Protein AF-A0A848UHB5-F1 (afdb_monomer)

Sequence (126 aa):
MKQKVINATYRKDSNTFPDWLKYEFELLNEDGTTSKIPAYGKDLQDALSRVVHDKKVEKVEKTTKRIPDTVWIILWFGYILALADYSMSMWADNNIKSIVFLSGLTFITGLTLWAKTWFRLRNKDK

Solvent-accessible surface area (backbone atoms only — not comparable to full-atom values): 7092 Å² total; per-residue (Å²): 102,83,69,41,79,78,46,76,43,82,74,46,74,35,92,90,39,88,72,30,37,34,34,39,35,33,30,38,42,61,86,72,47,78,46,79,45,78,30,54,18,72,46,74,65,54,13,50,52,30,54,55,48,36,52,53,40,51,59,47,48,65,55,53,71,72,52,58,71,65,58,57,51,51,53,52,52,50,48,52,51,51,44,49,53,54,31,67,71,47,96,64,56,71,70,57,30,50,50,54,39,52,50,52,52,51,48,54,52,52,50,52,56,49,48,59,58,66,62,49,72,67,61,64,94,126

Radius of gyration: 21.81 Å; Cα contacts (8 Å, |Δi|>4): 128; chains: 1; bounding box: 52×32×54 Å

Mean predicted aligned error: 7.58 Å

pLDDT: mean 86.37, std 8.36, range [51.34, 95.69]

Foldseek 3Di:
DQKDFPDKAWDDADPVDNQKTKIWTWIQHPVRDTDIDIFIDSDPVRRVVLVVLLVVLVVVCVVVVVDDPVVVVCVVVVQLVVQLCVLVPDPDDPVSSVVSSVVSVVVVVVVVVVVVVSSDRPGDDD

Structure (mmCIF, N/CA/C/O backbone):
data_AF-A0A848UHB5-F1
#
_entry.id   AF-A0A848UHB5-F1
#
loop_
_atom_site.group_PDB
_atom_site.id
_atom_site.type_symbol
_atom_site.label_atom_id
_atom_site.label_alt_id
_atom_site.label_comp_id
_atom_site.label_asym_id
_atom_site.label_entity_id
_atom_site.label_seq_id
_atom_site.pdbx_PDB_ins_code
_atom_site.Cartn_x
_atom_site.Cartn_y
_atom_site.Cartn_z
_atom_site.occupancy
_atom_site.B_iso_or_equiv
_atom_site.auth_seq_id
_atom_site.auth_comp_id
_atom_site.auth_asym_id
_atom_site.auth_atom_id
_atom_site.pdbx_PDB_model_num
ATOM 1 N N . MET A 1 1 ? -18.326 18.663 6.007 1.00 59.16 1 MET A N 1
ATOM 2 C CA . MET A 1 1 ? -17.197 18.756 6.972 1.00 59.16 1 MET A CA 1
ATOM 3 C C . MET A 1 1 ? -16.392 17.475 6.866 1.00 59.16 1 MET A C 1
ATOM 5 O O . MET A 1 1 ? -17.029 16.447 6.740 1.00 59.16 1 MET A O 1
ATOM 9 N N . LYS A 1 2 ? -15.052 17.501 6.947 1.00 71.25 2 LYS A N 1
ATOM 10 C CA . LYS A 1 2 ? -14.269 16.249 6.986 1.00 71.25 2 LYS A CA 1
ATOM 11 C C . LYS A 1 2 ? -14.672 15.412 8.203 1.00 71.25 2 LYS A C 1
ATOM 13 O O . LYS A 1 2 ? -14.889 15.993 9.265 1.00 71.25 2 LYS A O 1
ATOM 18 N N . GLN A 1 3 ? -14.739 14.091 8.046 1.00 79.38 3 GLN A N 1
ATOM 19 C CA . GLN A 1 3 ? -15.042 13.154 9.131 1.00 79.38 3 GLN A CA 1
ATOM 20 C C . GLN A 1 3 ? -14.110 13.357 10.338 1.00 79.38 3 GLN A C 1
ATOM 22 O O . GLN A 1 3 ? -12.895 13.489 10.172 1.00 79.38 3 GLN A O 1
ATOM 27 N N . LYS A 1 4 ? -14.675 13.362 11.551 1.00 83.69 4 LYS A N 1
ATOM 28 C CA . LYS A 1 4 ? -13.928 13.559 12.806 1.00 83.69 4 LYS A CA 1
ATOM 29 C C . LYS A 1 4 ? -14.237 12.452 13.801 1.00 83.69 4 LYS A C 1
ATOM 31 O O . LYS A 1 4 ? -15.354 11.945 13.846 1.00 83.69 4 LYS A O 1
ATOM 36 N N . VAL A 1 5 ? -13.245 12.104 14.612 1.00 84.38 5 VAL A N 1
ATOM 37 C CA . VAL A 1 5 ? -13.461 11.292 15.812 1.00 84.38 5 VAL A CA 1
ATOM 38 C C . VAL A 1 5 ? -14.014 12.215 16.888 1.00 84.38 5 VAL A C 1
ATOM 40 O O . VAL A 1 5 ? -13.428 13.266 17.140 1.00 84.38 5 VAL A O 1
ATOM 43 N N . ILE A 1 6 ? -15.144 11.842 17.482 1.00 86.19 6 ILE A N 1
ATOM 44 C CA . ILE A 1 6 ? -15.783 12.611 18.559 1.00 86.19 6 ILE A CA 1
ATOM 45 C C . ILE A 1 6 ? -15.542 11.985 19.930 1.00 86.19 6 ILE A C 1
ATOM 47 O O . ILE A 1 6 ? -15.475 12.701 20.922 1.00 86.19 6 ILE A O 1
ATOM 51 N N . ASN A 1 7 ? -15.385 10.663 19.983 1.00 86.19 7 ASN A N 1
ATOM 52 C CA . ASN A 1 7 ? -15.146 9.937 21.217 1.00 86.19 7 ASN A CA 1
ATOM 53 C C . ASN A 1 7 ? -14.312 8.688 20.930 1.00 86.19 7 ASN A C 1
ATOM 55 O O . ASN A 1 7 ? -14.403 8.091 19.852 1.00 86.19 7 ASN A O 1
ATOM 59 N N . ALA A 1 8 ? -13.499 8.303 21.902 1.00 85.31 8 ALA A N 1
ATOM 60 C CA . ALA A 1 8 ? -12.732 7.077 21.880 1.00 85.31 8 ALA A CA 1
ATOM 61 C C . ALA A 1 8 ? -12.839 6.420 23.252 1.00 85.31 8 ALA A C 1
ATOM 63 O O . ALA A 1 8 ? -12.357 6.956 24.248 1.00 85.31 8 ALA A O 1
ATOM 64 N N . THR A 1 9 ? -13.476 5.257 23.307 1.00 86.12 9 THR A N 1
ATOM 65 C CA . THR A 1 9 ? -13.658 4.513 24.552 1.00 86.12 9 THR A CA 1
ATOM 66 C C . THR A 1 9 ? -12.778 3.275 24.529 1.00 86.12 9 THR A C 1
ATOM 68 O O . THR A 1 9 ? -12.825 2.477 23.593 1.00 86.12 9 THR A O 1
ATOM 71 N N . TYR A 1 10 ? -11.958 3.105 25.560 1.00 84.62 10 TYR A N 1
ATOM 72 C CA . TYR A 1 10 ? -11.245 1.854 25.779 1.00 84.62 10 TYR A CA 1
ATOM 73 C C . TYR A 1 10 ? -12.251 0.770 26.191 1.00 84.62 10 TYR A C 1
ATOM 75 O O . TYR A 1 10 ? -13.063 0.994 27.088 1.00 84.62 10 TYR A O 1
ATOM 83 N N . ARG A 1 11 ? -12.234 -0.386 25.515 1.00 80.69 11 ARG A N 1
ATOM 84 C CA . ARG A 1 11 ? -13.155 -1.494 25.812 1.00 80.69 11 ARG A CA 1
ATOM 85 C C . ARG A 1 11 ? -12.519 -2.585 26.655 1.00 80.69 11 ARG A C 1
ATOM 87 O O . ARG A 1 11 ? -13.103 -2.976 27.658 1.00 80.69 11 ARG A O 1
ATOM 94 N N . LYS A 1 12 ? -11.419 -3.162 26.174 1.00 77.12 12 LYS A N 1
ATOM 95 C CA . LYS A 1 12 ? -10.769 -4.317 26.801 1.00 77.12 12 LYS A CA 1
ATOM 96 C C . LYS A 1 12 ? -9.380 -4.554 26.234 1.00 77.12 12 LYS A C 1
ATOM 98 O O . LYS A 1 12 ? -9.114 -4.200 25.081 1.00 77.12 12 LYS A O 1
ATOM 103 N N . ASP A 1 13 ? -8.566 -5.256 27.005 1.00 74.62 13 ASP A N 1
ATOM 104 C CA . ASP A 1 13 ? -7.335 -5.862 26.518 1.00 74.62 13 ASP A CA 1
ATOM 105 C C . ASP A 1 13 ? -7.653 -7.041 25.592 1.00 74.62 13 ASP A C 1
ATOM 107 O O . ASP A 1 13 ? -8.710 -7.684 25.667 1.00 74.62 13 ASP A O 1
ATOM 111 N N . SER A 1 14 ? -6.751 -7.299 24.654 1.00 63.97 14 SER A N 1
ATOM 112 C CA . SER A 1 14 ? -6.846 -8.454 23.776 1.00 63.97 14 SER A CA 1
ATOM 113 C C . SER A 1 14 ? -6.368 -9.703 24.513 1.00 63.97 14 SER A C 1
ATOM 115 O O . SER A 1 14 ? -5.192 -9.840 24.830 1.00 63.97 14 SER A O 1
ATOM 117 N N . ASN A 1 15 ? -7.274 -10.662 24.721 1.00 64.12 15 ASN A N 1
ATOM 118 C CA . ASN A 1 15 ? -6.940 -11.955 25.332 1.00 64.12 15 ASN A CA 1
ATOM 119 C C . ASN A 1 15 ? -5.922 -12.760 24.502 1.00 64.12 15 ASN A C 1
ATOM 121 O O . ASN A 1 15 ? -5.189 -13.576 25.049 1.00 64.12 15 ASN A O 1
ATOM 125 N N . THR A 1 16 ? -5.893 -12.548 23.182 1.00 62.50 16 THR A N 1
ATOM 126 C CA . THR A 1 16 ? -5.030 -13.287 22.246 1.00 62.50 16 THR A CA 1
ATOM 127 C C . THR A 1 16 ? -3.660 -12.623 22.078 1.00 62.50 16 THR A C 1
ATOM 129 O O . THR A 1 16 ? -2.685 -13.286 21.734 1.00 62.50 16 THR A O 1
ATOM 132 N N . PHE A 1 17 ? -3.566 -11.310 22.311 1.00 67.50 17 PHE A N 1
ATOM 133 C CA . PHE A 1 17 ? -2.346 -10.528 22.110 1.00 67.50 17 PHE A CA 1
ATOM 134 C C . PHE A 1 17 ? -2.148 -9.576 23.297 1.00 67.50 17 PHE A C 1
ATOM 136 O O . PHE A 1 17 ? -2.767 -8.515 23.302 1.00 67.50 17 PHE A O 1
ATOM 143 N N . PRO A 1 18 ? -1.274 -9.913 24.263 1.00 67.19 18 PRO A N 1
ATOM 144 C CA . PRO A 1 18 ? -1.123 -9.164 25.516 1.00 67.19 18 PRO A CA 1
ATOM 145 C C . PRO A 1 18 ? -0.833 -7.668 25.324 1.00 67.19 18 PRO A C 1
ATOM 147 O O . PRO A 1 18 ? -1.295 -6.846 26.103 1.00 67.19 18 PRO A O 1
ATOM 150 N N . ASP A 1 19 ? -0.128 -7.309 24.246 1.00 79.00 19 ASP A N 1
ATOM 151 C CA . ASP A 1 19 ? 0.258 -5.922 23.949 1.00 79.00 19 ASP A CA 1
ATOM 152 C C . ASP A 1 19 ? -0.779 -5.152 23.111 1.00 79.00 19 ASP A C 1
ATOM 154 O O . ASP A 1 19 ? -0.462 -4.107 22.540 1.00 79.00 19 ASP A O 1
ATOM 158 N N . TRP A 1 20 ? -1.977 -5.705 22.897 1.00 79.75 20 TRP A N 1
ATOM 159 C CA . TRP A 1 20 ? -2.984 -5.111 22.017 1.00 79.75 20 TRP A CA 1
ATOM 160 C C . TRP A 1 20 ? -4.238 -4.736 22.792 1.00 79.75 20 TRP A C 1
ATOM 162 O O . TRP A 1 20 ? -4.834 -5.545 23.497 1.00 79.75 20 TRP A O 1
ATOM 172 N N . LEU A 1 21 ? -4.684 -3.508 22.572 1.00 82.56 21 LEU A N 1
ATOM 173 C CA . LEU A 1 21 ? -5.833 -2.900 23.219 1.00 82.56 21 LEU A CA 1
ATOM 174 C C . LEU A 1 21 ? -6.960 -2.754 22.194 1.00 82.56 21 LEU A C 1
ATOM 176 O O . LEU A 1 21 ? -6.726 -2.437 21.019 1.00 82.56 21 LEU A O 1
ATOM 180 N N . LYS A 1 22 ? -8.199 -2.982 22.636 1.00 84.81 22 LYS A N 1
ATOM 181 C CA . LYS A 1 22 ? -9.399 -2.731 21.836 1.00 84.81 22 LYS A CA 1
ATOM 182 C C . LYS A 1 22 ? -10.017 -1.397 22.236 1.00 84.81 22 LYS A C 1
ATOM 184 O O . LYS A 1 22 ? -10.479 -1.228 23.366 1.00 84.81 22 LYS A O 1
ATOM 189 N N . TYR A 1 23 ? -10.105 -0.495 21.271 1.00 85.38 23 TYR A N 1
ATOM 190 C CA . TYR A 1 23 ? -10.804 0.781 21.376 1.00 85.38 23 TYR A CA 1
ATOM 191 C C . TYR A 1 23 ? -12.099 0.751 20.564 1.00 85.38 23 TYR A C 1
ATOM 193 O O . TYR A 1 23 ? -12.228 0.016 19.587 1.00 85.38 23 TYR A O 1
ATOM 201 N N . GLU A 1 2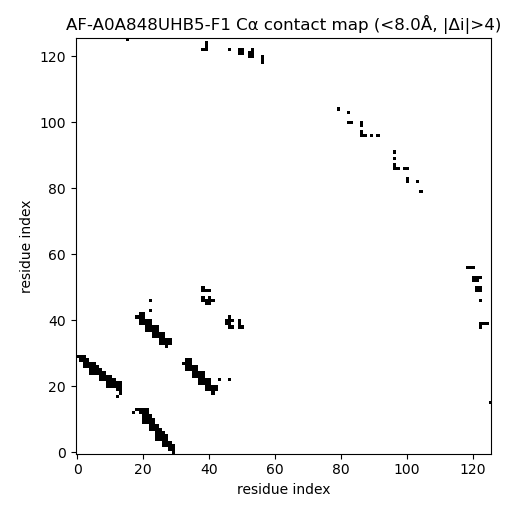4 ? -13.070 1.558 20.962 1.00 86.62 24 GLU A N 1
ATOM 202 C CA . GLU A 1 24 ? -14.275 1.852 20.197 1.00 86.62 24 GLU A CA 1
ATOM 203 C C . GLU A 1 24 ? -14.270 3.342 19.867 1.00 86.62 24 GLU A C 1
ATOM 205 O O . GLU A 1 24 ? -14.303 4.186 20.762 1.00 86.62 24 GLU A O 1
ATOM 210 N N . PHE A 1 25 ? -14.180 3.661 18.578 1.00 87.12 25 PHE A N 1
ATOM 211 C CA . PHE A 1 25 ? -14.197 5.036 18.100 1.00 87.12 25 PHE A CA 1
ATOM 212 C C . PHE A 1 25 ? -15.596 5.412 17.640 1.00 87.12 25 PHE A C 1
ATOM 214 O O . PHE A 1 25 ? -16.177 4.740 16.787 1.00 87.12 25 PHE A O 1
ATOM 221 N N . GLU A 1 26 ? -16.105 6.526 18.152 1.00 88.50 26 GLU A N 1
ATOM 222 C CA . GLU A 1 26 ? -17.296 7.178 17.626 1.00 88.50 26 GLU A CA 1
ATOM 223 C C . GLU A 1 26 ? -16.865 8.249 16.628 1.00 88.50 26 GLU A C 1
ATOM 225 O O . GLU A 1 26 ? -16.068 9.145 16.925 1.00 88.50 26 GLU A O 1
ATOM 230 N N . LEU A 1 27 ? -17.377 8.136 15.411 1.00 86.25 27 LEU A N 1
ATOM 231 C CA . LEU A 1 27 ? -17.036 8.999 14.293 1.00 86.25 27 LEU A CA 1
ATOM 232 C C . LEU A 1 27 ? -18.257 9.807 13.886 1.00 86.25 27 LEU A C 1
ATOM 234 O O . LEU A 1 27 ? -19.318 9.230 13.657 1.00 86.25 27 LEU A O 1
ATOM 238 N N . LEU A 1 28 ? -18.075 11.113 13.719 1.00 86.00 28 LEU A N 1
ATOM 239 C CA . LEU A 1 28 ? -19.049 11.996 13.093 1.00 86.00 28 LEU A CA 1
ATOM 240 C C . LEU A 1 28 ? -18.766 12.053 11.591 1.00 86.00 28 LEU A C 1
ATOM 242 O O . LEU A 1 28 ? -17.723 12.564 11.165 1.00 86.00 28 LEU A O 1
ATOM 246 N N . ASN A 1 29 ? -19.671 11.480 10.805 1.00 82.56 29 ASN A N 1
ATOM 247 C CA . ASN A 1 29 ? -19.612 11.481 9.348 1.00 82.56 29 ASN A CA 1
ATOM 248 C C . ASN A 1 29 ? -19.943 12.866 8.784 1.00 82.56 29 ASN A C 1
ATOM 250 O O . ASN A 1 29 ? -20.486 13.730 9.471 1.00 82.56 29 ASN A O 1
ATOM 254 N N . GLU A 1 30 ? -19.623 13.075 7.507 1.00 82.94 30 GLU A N 1
ATOM 255 C CA . GLU A 1 30 ? -19.874 14.358 6.838 1.00 82.94 30 GLU A CA 1
ATOM 256 C C . GLU A 1 30 ? -21.374 14.686 6.760 1.00 82.94 30 GLU A C 1
ATOM 258 O O . GLU A 1 30 ? -21.738 15.860 6.798 1.00 82.94 30 GLU A O 1
ATOM 263 N N . ASP A 1 31 ? -22.211 13.644 6.761 1.00 78.38 31 ASP A N 1
ATOM 264 C CA . ASP A 1 31 ? -23.677 13.697 6.721 1.00 78.38 31 ASP A CA 1
ATOM 265 C C . ASP A 1 31 ? -24.317 13.937 8.105 1.00 78.38 31 ASP A C 1
ATOM 267 O O . ASP A 1 31 ? -25.530 13.835 8.261 1.00 78.38 31 ASP A O 1
ATOM 271 N N . GLY A 1 32 ? -23.514 14.192 9.145 1.00 78.31 32 GLY A N 1
ATOM 272 C CA . GLY A 1 32 ? -23.990 14.419 10.516 1.00 78.31 32 GLY A CA 1
ATOM 273 C C . GLY A 1 32 ? -24.343 13.146 11.298 1.00 78.31 32 GLY A C 1
ATOM 274 O O . GLY A 1 32 ? -24.638 13.225 12.487 1.00 78.31 32 GLY A O 1
ATOM 275 N N . THR A 1 33 ? -24.276 11.969 10.669 1.00 85.25 33 THR A N 1
ATOM 276 C CA . THR A 1 33 ? -24.498 10.676 11.334 1.00 85.25 33 THR A CA 1
ATOM 277 C C . THR A 1 33 ? -23.307 10.254 12.196 1.00 85.25 33 THR A C 1
ATOM 279 O O . THR A 1 33 ? -22.147 10.501 11.853 1.00 85.25 33 THR A O 1
ATOM 282 N N . THR A 1 34 ? -23.588 9.564 13.301 1.00 86.50 34 THR A N 1
ATOM 283 C CA . THR A 1 34 ? -22.579 8.985 14.196 1.00 86.50 34 THR A CA 1
ATOM 284 C C . THR A 1 34 ? -22.433 7.486 13.959 1.00 86.50 34 THR A C 1
ATOM 286 O O . THR A 1 34 ? -23.408 6.742 14.015 1.00 86.50 34 THR A O 1
ATOM 289 N N . SER A 1 35 ? -21.207 7.017 13.722 1.00 85.12 35 SER A N 1
ATOM 290 C CA . SER A 1 35 ? -20.899 5.590 13.540 1.00 85.12 35 SER A CA 1
ATOM 291 C C . SER A 1 35 ? -19.852 5.120 14.543 1.00 85.12 35 SER A C 1
ATOM 293 O O . SER A 1 35 ? -18.841 5.801 14.719 1.00 85.12 35 SER A O 1
ATOM 295 N N . LYS A 1 36 ? -20.060 3.947 15.151 1.00 87.19 36 LYS A N 1
ATOM 296 C CA . LYS A 1 36 ? -19.094 3.322 16.065 1.00 87.19 36 LYS A CA 1
ATOM 297 C C . LYS A 1 36 ? -18.264 2.276 15.328 1.00 87.19 36 LYS A C 1
ATOM 299 O O . LYS A 1 36 ? -18.830 1.433 14.636 1.00 87.19 36 LYS A O 1
ATOM 304 N N . ILE A 1 37 ? -16.940 2.323 15.466 1.00 84.75 37 ILE A N 1
ATOM 305 C CA . ILE A 1 37 ? -16.019 1.372 14.832 1.00 84.75 37 ILE A CA 1
ATOM 306 C C . ILE A 1 37 ? -15.056 0.813 15.887 1.00 84.75 37 ILE A C 1
ATOM 308 O O . ILE A 1 37 ? -14.347 1.596 16.528 1.00 84.75 37 ILE A O 1
ATOM 312 N N . PRO A 1 38 ? -14.990 -0.520 16.071 1.00 86.31 38 PRO A N 1
ATOM 313 C CA . PRO A 1 38 ? -13.970 -1.129 16.908 1.00 86.31 38 PRO A CA 1
ATOM 314 C C . PRO A 1 38 ? -12.605 -1.053 16.219 1.00 86.31 38 PRO A C 1
ATOM 316 O O . PRO A 1 38 ? -12.484 -1.282 15.013 1.00 86.31 38 PRO A O 1
ATOM 319 N N . ALA A 1 39 ? -11.568 -0.758 16.989 1.00 85.75 39 ALA A N 1
ATOM 320 C CA . ALA A 1 39 ? -10.212 -0.618 16.496 1.00 85.75 39 ALA A CA 1
ATOM 321 C C . ALA A 1 39 ? -9.197 -1.280 17.417 1.00 85.75 39 ALA A C 1
ATOM 323 O O . ALA A 1 39 ? -9.282 -1.172 18.640 1.00 85.75 39 ALA A O 1
ATOM 324 N N . TYR A 1 40 ? -8.214 -1.929 16.806 1.00 84.81 40 TYR A N 1
ATOM 325 C CA . TYR A 1 40 ? -7.151 -2.641 17.500 1.00 84.81 40 TYR A CA 1
ATOM 326 C C . TYR A 1 40 ? -5.815 -1.941 17.303 1.00 84.81 40 TYR A C 1
ATOM 328 O O . TYR A 1 40 ? -5.402 -1.692 16.166 1.00 84.81 40 TYR A O 1
ATOM 336 N N . GLY A 1 41 ? -5.099 -1.688 18.391 1.00 84.69 41 GLY A N 1
ATOM 337 C CA . GLY A 1 41 ? -3.775 -1.071 18.357 1.00 84.69 41 GLY A CA 1
ATOM 338 C C . GLY A 1 41 ? -2.995 -1.348 19.630 1.00 84.69 41 GLY A C 1
ATOM 339 O O . GLY A 1 41 ? -3.564 -1.792 20.622 1.00 84.69 41 GLY A O 1
ATOM 340 N N . LYS A 1 42 ? -1.686 -1.102 19.592 1.00 86.06 42 LYS A N 1
ATOM 341 C CA . LYS A 1 42 ? -0.855 -1.135 20.807 1.00 86.06 42 LYS A CA 1
ATOM 342 C C . LYS A 1 42 ? -1.155 0.041 21.736 1.00 86.06 42 LYS A C 1
ATOM 344 O O . LYS A 1 42 ? -1.055 -0.073 22.948 1.00 86.06 42 LYS A O 1
ATOM 349 N N . ASP A 1 43 ? -1.548 1.160 21.142 1.00 86.81 43 ASP A N 1
ATOM 350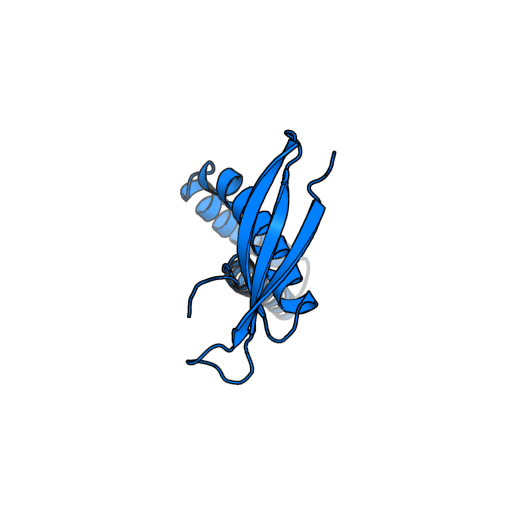 C CA . ASP A 1 43 ? -1.993 2.366 21.818 1.00 86.81 43 ASP A CA 1
ATOM 351 C C . ASP A 1 43 ? -3.164 3.001 21.039 1.00 86.81 43 ASP A C 1
ATOM 353 O O . ASP A 1 43 ? -3.558 2.534 19.959 1.00 86.81 43 ASP A O 1
ATOM 357 N N . LEU A 1 44 ? -3.735 4.072 21.594 1.00 85.81 44 LEU A N 1
ATOM 358 C CA . LEU A 1 44 ? -4.849 4.805 20.989 1.00 85.81 44 LEU A CA 1
ATOM 359 C C . LEU A 1 44 ? -4.492 5.387 19.607 1.00 85.81 44 LEU A C 1
ATOM 361 O O . LEU A 1 44 ? -5.338 5.416 18.712 1.00 85.81 44 LEU A O 1
ATOM 365 N N . GLN A 1 45 ? -3.254 5.855 19.425 1.00 87.38 45 GLN A N 1
ATOM 366 C CA . GLN A 1 45 ? -2.809 6.509 18.192 1.00 87.38 45 GLN A CA 1
ATOM 367 C C . GLN A 1 45 ? -2.595 5.491 17.068 1.00 87.38 45 GLN A C 1
ATOM 369 O O . GLN A 1 45 ? -3.030 5.719 15.941 1.00 87.38 45 GLN A O 1
ATOM 374 N N . ASP A 1 46 ? -1.996 4.341 17.370 1.00 86.69 46 ASP A N 1
ATOM 375 C CA . ASP A 1 46 ? -1.823 3.194 16.486 1.00 86.69 46 ASP A CA 1
ATOM 376 C C . ASP A 1 46 ? -3.191 2.655 16.064 1.00 86.69 46 ASP A C 1
ATOM 378 O O . ASP A 1 46 ? -3.444 2.509 14.866 1.00 86.69 46 ASP A O 1
ATOM 382 N N . ALA A 1 47 ? -4.118 2.467 17.012 1.00 86.81 47 ALA A N 1
ATOM 383 C CA . ALA A 1 47 ? -5.489 2.051 16.711 1.00 86.81 47 ALA A CA 1
ATOM 384 C C . ALA A 1 47 ? -6.185 3.039 15.760 1.00 86.81 47 ALA A C 1
ATOM 386 O O . ALA A 1 47 ? -6.756 2.632 14.745 1.00 86.81 47 ALA A O 1
ATOM 387 N N . LEU A 1 48 ? -6.084 4.343 16.035 1.00 87.56 48 LEU A N 1
ATOM 388 C CA . LEU A 1 48 ? -6.659 5.377 15.177 1.00 87.56 48 LEU A CA 1
ATOM 389 C C . LEU A 1 48 ? -6.006 5.401 13.787 1.00 87.56 48 LEU A C 1
ATOM 391 O O . LEU A 1 48 ? -6.704 5.463 12.773 1.00 87.56 48 LEU A O 1
ATOM 395 N N . SER A 1 49 ? -4.677 5.310 13.719 1.00 88.50 49 SER A N 1
ATOM 396 C CA . SER A 1 49 ? -3.928 5.322 12.459 1.00 88.50 49 SER A CA 1
ATOM 397 C C . SER A 1 49 ? -4.344 4.173 11.537 1.00 88.50 49 SER A C 1
ATOM 399 O O . SER A 1 49 ? -4.454 4.356 10.324 1.00 88.50 49 SER A O 1
ATOM 401 N N . ARG A 1 50 ? -4.659 3.004 12.108 1.00 87.94 50 ARG A N 1
ATOM 402 C CA . ARG A 1 50 ? -5.141 1.832 11.369 1.00 87.94 50 ARG A CA 1
ATOM 403 C C . ARG A 1 50 ? -6.553 2.023 10.844 1.00 87.94 50 ARG A C 1
ATOM 405 O O . ARG A 1 50 ? -6.801 1.672 9.699 1.00 87.94 50 ARG A O 1
ATOM 412 N N . VAL A 1 51 ? -7.452 2.629 11.622 1.00 88.50 51 VAL A N 1
ATOM 413 C CA . VAL A 1 51 ? -8.805 2.972 11.142 1.00 88.50 51 VAL A CA 1
ATOM 414 C C . VAL A 1 51 ? -8.734 3.948 9.968 1.00 88.50 51 VAL A C 1
ATOM 416 O O . VAL A 1 51 ? -9.427 3.770 8.966 1.00 88.50 51 VAL A O 1
ATOM 419 N N . VAL A 1 52 ? -7.879 4.971 10.063 1.00 88.94 52 VAL A N 1
ATOM 420 C CA . VAL A 1 52 ? -7.673 5.942 8.976 1.00 88.94 52 VAL A CA 1
ATOM 421 C C . VAL A 1 52 ? -7.084 5.262 7.738 1.00 88.94 52 VAL A C 1
ATOM 423 O O . VAL A 1 52 ? -7.546 5.510 6.621 1.00 88.94 52 VAL A O 1
ATOM 426 N N . HIS A 1 53 ? -6.089 4.392 7.928 1.00 90.25 53 HIS A N 1
ATOM 427 C CA . HIS A 1 53 ? -5.474 3.611 6.854 1.00 90.25 53 HIS A CA 1
ATOM 428 C C . HIS A 1 53 ? -6.494 2.722 6.142 1.00 90.25 53 HIS A C 1
ATOM 430 O O . HIS 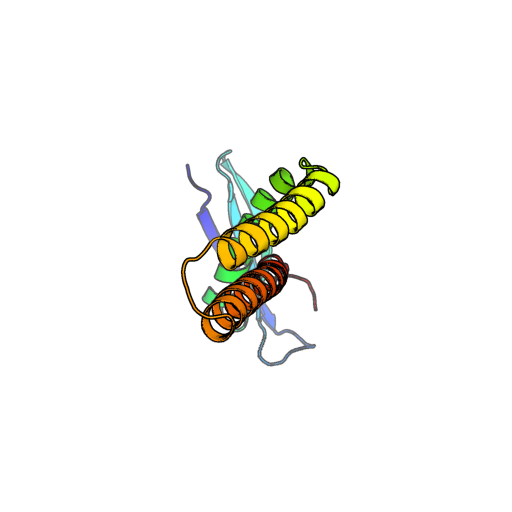A 1 53 ? -6.629 2.811 4.924 1.00 90.25 53 HIS A O 1
ATOM 436 N N . ASP A 1 54 ? -7.262 1.932 6.888 1.00 89.81 54 ASP A N 1
ATOM 437 C CA . ASP A 1 54 ? -8.239 0.996 6.330 1.00 89.81 54 ASP A CA 1
ATOM 438 C C . ASP A 1 54 ? -9.340 1.719 5.547 1.00 89.81 54 ASP A C 1
ATOM 440 O O . ASP A 1 54 ? -9.700 1.288 4.455 1.00 89.81 54 ASP A O 1
ATOM 444 N N . LYS A 1 55 ? -9.795 2.887 6.016 1.00 86.69 55 LYS A N 1
ATOM 445 C CA . LYS A 1 55 ? -10.721 3.734 5.246 1.00 86.69 55 LYS A CA 1
ATOM 446 C C . LYS A 1 55 ? -10.120 4.250 3.944 1.00 86.69 55 LYS A C 1
ATOM 448 O O . LYS A 1 55 ? -10.810 4.329 2.926 1.00 86.69 55 LYS A O 1
ATOM 453 N N . LYS A 1 56 ? -8.838 4.628 3.959 1.00 89.06 56 LYS A N 1
ATOM 454 C CA . LYS A 1 56 ? -8.133 5.057 2.745 1.00 89.06 56 LYS A CA 1
ATOM 455 C C . LYS A 1 56 ? -8.023 3.898 1.757 1.00 89.06 56 LYS A C 1
ATOM 457 O O . LYS A 1 56 ? -8.297 4.096 0.575 1.00 89.06 56 LYS A O 1
ATOM 462 N N . VAL A 1 57 ? -7.677 2.708 2.245 1.00 90.62 57 VAL A N 1
ATOM 463 C CA . VAL A 1 57 ? -7.636 1.472 1.456 1.00 90.62 57 VAL A CA 1
ATOM 464 C C . VAL A 1 57 ? -9.007 1.174 0.855 1.00 90.62 57 VAL A C 1
ATOM 466 O O . VAL A 1 57 ? -9.090 1.021 -0.357 1.00 90.62 57 VAL A O 1
ATOM 469 N N . GLU A 1 58 ? -10.086 1.197 1.640 1.00 89.50 58 GLU A N 1
ATOM 470 C CA . GLU A 1 58 ? -11.447 0.906 1.165 1.00 89.50 58 GLU A CA 1
ATOM 471 C C . GLU A 1 58 ? -11.901 1.886 0.069 1.00 89.50 58 GLU A C 1
ATOM 473 O O . GLU A 1 58 ? -12.499 1.491 -0.935 1.00 89.50 58 GLU A O 1
ATOM 478 N N . LYS A 1 59 ? -11.585 3.179 0.220 1.00 88.81 59 LYS A N 1
ATOM 479 C CA . LYS A 1 59 ? -11.899 4.198 -0.793 1.00 88.81 59 LYS A CA 1
ATOM 480 C C . LYS A 1 59 ? -11.179 3.927 -2.116 1.00 88.81 59 LYS A C 1
ATOM 482 O O . LYS A 1 59 ? -11.782 4.066 -3.184 1.00 88.81 59 LYS A O 1
ATOM 487 N N . VAL A 1 60 ? -9.902 3.549 -2.052 1.00 88.69 60 VAL A N 1
ATOM 488 C CA . VAL A 1 60 ? -9.128 3.198 -3.248 1.00 88.69 60 VAL A CA 1
ATOM 489 C C . VAL A 1 60 ? -9.643 1.889 -3.840 1.00 88.69 60 VAL A C 1
ATOM 491 O O . VAL A 1 60 ? -9.917 1.846 -5.032 1.00 88.69 60 VAL A O 1
ATOM 494 N N . GLU A 1 61 ? -9.890 0.867 -3.022 1.00 87.69 61 GLU A N 1
ATOM 495 C CA . GLU A 1 61 ? -10.391 -0.441 -3.452 1.00 87.69 61 GLU A CA 1
ATOM 496 C C . GLU A 1 61 ? -11.732 -0.334 -4.191 1.00 87.69 61 GLU A C 1
ATOM 498 O O . GLU A 1 61 ? -11.905 -0.962 -5.232 1.00 87.69 61 GLU A O 1
ATOM 503 N N . LYS A 1 62 ? -12.657 0.523 -3.732 1.00 87.75 62 LYS A N 1
ATOM 504 C CA . LYS A 1 62 ? -13.927 0.799 -4.435 1.00 87.75 62 LYS A CA 1
ATOM 505 C C . LYS A 1 62 ? -13.731 1.368 -5.839 1.00 87.75 62 LYS A C 1
ATOM 507 O O . LYS A 1 62 ? -14.558 1.123 -6.714 1.00 87.75 62 LYS A O 1
ATOM 512 N N . THR A 1 63 ? -12.666 2.137 -6.049 1.00 85.81 63 THR A N 1
ATOM 513 C CA . THR A 1 63 ? -12.336 2.711 -7.360 1.00 85.81 63 THR A CA 1
ATOM 514 C C . THR A 1 63 ? -11.594 1.685 -8.212 1.00 85.81 63 THR A C 1
ATOM 516 O O . THR A 1 63 ? -11.963 1.454 -9.359 1.00 85.81 63 THR A O 1
ATOM 519 N N . THR A 1 64 ? -10.608 1.007 -7.625 1.00 84.06 64 THR A N 1
ATOM 520 C CA . THR A 1 64 ? -9.783 -0.015 -8.275 1.00 84.06 64 THR A CA 1
ATOM 521 C C . THR A 1 64 ? -10.600 -1.217 -8.741 1.00 84.06 64 THR A C 1
ATOM 523 O O . THR A 1 64 ? -10.381 -1.680 -9.851 1.00 84.06 64 THR A O 1
ATOM 526 N N . LYS A 1 65 ? -11.598 -1.677 -7.972 1.00 84.19 65 LYS A N 1
ATOM 527 C CA . LYS A 1 65 ? -12.489 -2.789 -8.364 1.00 84.19 65 LYS A CA 1
ATOM 528 C C . LYS A 1 65 ? -13.333 -2.513 -9.609 1.00 84.19 65 LYS A C 1
ATOM 530 O O . LYS A 1 65 ? -13.876 -3.446 -10.185 1.00 84.19 65 LYS A O 1
ATOM 535 N N . ARG A 1 66 ? -13.483 -1.247 -10.013 1.00 87.69 66 ARG A N 1
ATOM 536 C CA . ARG A 1 66 ? -14.178 -0.891 -11.262 1.00 87.69 66 ARG A CA 1
ATOM 537 C C . ARG A 1 66 ? -13.300 -1.108 -12.491 1.00 87.69 66 ARG A C 1
ATOM 539 O O . ARG A 1 66 ? -13.824 -1.163 -13.597 1.00 87.69 66 ARG A O 1
ATOM 546 N N . ILE A 1 67 ? -11.985 -1.178 -12.302 1.00 86.31 67 ILE A N 1
ATOM 547 C CA . ILE A 1 67 ? -11.017 -1.376 -13.373 1.00 86.31 67 ILE A CA 1
ATOM 548 C C . ILE A 1 67 ? -10.877 -2.888 -13.596 1.00 86.31 67 ILE A C 1
ATOM 550 O O . ILE A 1 67 ? -10.537 -3.592 -12.646 1.00 86.31 67 ILE A O 1
ATOM 554 N N . PRO A 1 68 ? -11.121 -3.399 -14.817 1.00 90.31 68 PRO A N 1
ATOM 555 C CA . PRO A 1 68 ? -10.950 -4.815 -15.121 1.00 90.31 68 PRO A CA 1
ATOM 556 C C . PRO A 1 68 ? -9.517 -5.302 -14.873 1.00 90.31 68 PRO A C 1
ATOM 558 O O . PRO A 1 68 ? -8.557 -4.593 -15.182 1.00 90.31 68 PRO A O 1
ATOM 561 N N . ASP A 1 69 ? -9.368 -6.549 -14.419 1.00 87.19 69 ASP A N 1
ATOM 562 C CA . ASP A 1 69 ? -8.058 -7.182 -14.190 1.00 87.19 69 ASP A CA 1
ATOM 563 C C . ASP A 1 69 ? -7.172 -7.187 -15.449 1.00 87.19 69 ASP A C 1
ATOM 565 O O . ASP A 1 69 ? -5.949 -7.080 -15.366 1.00 87.19 69 ASP A O 1
ATOM 569 N N . THR A 1 70 ? -7.785 -7.213 -16.635 1.00 89.62 70 THR A N 1
ATOM 570 C CA . THR A 1 70 ? -7.085 -7.124 -17.924 1.00 89.62 70 THR A CA 1
ATOM 571 C C . THR A 1 70 ? -6.305 -5.823 -18.092 1.00 89.62 70 THR A C 1
ATOM 573 O O . THR A 1 70 ? -5.209 -5.847 -18.645 1.00 89.62 70 THR A O 1
ATOM 576 N N . VAL A 1 71 ? -6.805 -4.695 -17.576 1.00 91.19 71 VAL A N 1
ATOM 577 C CA . VAL A 1 71 ? -6.105 -3.401 -17.644 1.00 91.19 71 VAL A CA 1
ATOM 578 C C . VAL A 1 71 ? -4.817 -3.447 -16.825 1.00 91.19 71 VAL A C 1
ATOM 580 O O . VAL A 1 71 ? -3.786 -2.951 -17.273 1.00 91.19 71 VAL A O 1
ATOM 583 N N . TRP A 1 72 ? -4.845 -4.092 -15.656 1.00 87.06 72 TRP A N 1
ATOM 584 C CA . TRP A 1 72 ? -3.661 -4.268 -14.812 1.00 87.06 72 TRP A CA 1
ATOM 585 C C . TRP A 1 72 ? -2.608 -5.154 -15.478 1.00 87.06 72 TRP A C 1
ATOM 587 O O . TRP A 1 72 ? -1.422 -4.828 -15.439 1.00 87.06 72 TRP A O 1
ATOM 597 N N . ILE A 1 73 ? -3.041 -6.228 -16.144 1.00 89.56 73 ILE A N 1
ATOM 598 C CA . ILE A 1 73 ? -2.161 -7.107 -16.926 1.00 89.56 73 ILE A CA 1
ATOM 599 C C . ILE A 1 73 ? -1.512 -6.323 -18.073 1.00 89.56 73 ILE A C 1
ATOM 601 O O . ILE A 1 73 ? -0.293 -6.361 -18.227 1.00 89.56 73 ILE A O 1
ATOM 605 N N . ILE A 1 74 ? -2.303 -5.565 -18.839 1.00 94.12 74 ILE A N 1
ATOM 606 C CA . ILE A 1 74 ? -1.804 -4.747 -19.953 1.00 94.12 74 ILE A CA 1
ATOM 607 C C . ILE A 1 74 ? -0.809 -3.696 -19.458 1.00 94.12 74 ILE A C 1
ATOM 609 O O . ILE A 1 74 ? 0.234 -3.524 -20.078 1.00 94.12 74 ILE A O 1
ATOM 613 N N . LEU A 1 75 ? -1.083 -3.020 -18.339 1.00 92.12 75 LEU A N 1
ATOM 614 C CA . LEU A 1 75 ? -0.152 -2.049 -17.753 1.00 92.12 75 LEU A CA 1
ATOM 615 C C . LEU A 1 75 ? 1.171 -2.699 -17.340 1.00 92.12 75 LEU A C 1
ATOM 617 O O . LEU A 1 75 ? 2.232 -2.123 -17.571 1.00 92.12 75 LEU A O 1
ATOM 621 N N . TRP A 1 76 ? 1.120 -3.898 -16.757 1.00 89.31 76 TRP A N 1
ATOM 622 C CA . TRP A 1 76 ? 2.319 -4.608 -16.319 1.00 89.31 76 TRP A CA 1
ATOM 623 C C . TRP A 1 76 ? 3.179 -5.060 -17.503 1.00 89.31 76 TRP A C 1
ATOM 625 O O . TRP A 1 76 ? 4.372 -4.756 -17.555 1.00 89.31 76 TRP A O 1
ATOM 635 N N . PHE A 1 77 ? 2.571 -5.714 -18.498 1.00 92.75 77 PHE A N 1
ATOM 636 C CA . PHE A 1 77 ? 3.280 -6.116 -19.715 1.00 92.75 77 PHE A CA 1
ATOM 637 C C . PHE A 1 77 ? 3.743 -4.911 -20.533 1.00 92.75 77 PHE A C 1
ATOM 639 O O . PHE A 1 77 ? 4.876 -4.897 -21.002 1.00 92.75 77 PHE A O 1
ATOM 646 N N . GLY A 1 78 ? 2.910 -3.878 -20.657 1.00 95.31 78 GLY A N 1
ATOM 647 C CA . GLY A 1 78 ? 3.252 -2.635 -21.343 1.00 95.31 78 GLY A CA 1
ATOM 648 C C . GLY A 1 78 ? 4.460 -1.948 -20.712 1.00 95.31 78 GLY A C 1
ATOM 649 O O . GLY A 1 78 ? 5.364 -1.532 -21.431 1.00 95.31 78 GLY A O 1
ATOM 650 N N . TYR A 1 79 ? 4.532 -1.907 -19.378 1.00 94.38 79 TYR A N 1
ATOM 651 C CA . TYR A 1 79 ? 5.701 -1.391 -18.668 1.00 94.38 79 TYR A CA 1
ATOM 652 C C . TYR A 1 79 ? 6.968 -2.202 -18.969 1.00 94.38 79 TYR A C 1
ATOM 654 O O . TYR A 1 79 ? 8.003 -1.617 -19.270 1.00 94.38 79 TYR A O 1
ATOM 662 N N . ILE A 1 80 ? 6.903 -3.536 -18.919 1.00 93.94 80 ILE A N 1
ATOM 663 C CA . ILE A 1 80 ? 8.077 -4.389 -19.175 1.00 93.94 80 ILE A CA 1
ATOM 664 C C . ILE A 1 80 ? 8.546 -4.276 -20.622 1.00 93.94 80 ILE A C 1
ATOM 666 O O . ILE A 1 80 ? 9.748 -4.192 -20.859 1.00 93.94 80 ILE A O 1
ATOM 670 N N . LEU A 1 81 ? 7.620 -4.251 -21.581 1.00 95.12 81 LEU A N 1
ATOM 671 C CA . LEU A 1 81 ? 7.949 -4.077 -22.993 1.00 95.12 81 LEU A CA 1
ATOM 672 C C . LEU A 1 81 ? 8.583 -2.707 -23.247 1.00 95.12 81 LEU A C 1
ATOM 674 O O . LEU A 1 81 ? 9.614 -2.637 -23.907 1.00 95.12 81 LEU A O 1
ATOM 678 N N . ALA A 1 82 ? 8.030 -1.639 -22.665 1.00 95.31 82 ALA A N 1
ATOM 679 C CA . ALA A 1 82 ? 8.615 -0.303 -22.753 1.00 95.31 82 ALA A CA 1
ATOM 680 C C . ALA A 1 82 ? 10.001 -0.235 -22.090 1.00 95.31 82 ALA A C 1
ATOM 682 O O . ALA A 1 82 ? 10.911 0.390 -22.625 1.00 95.31 82 ALA A O 1
ATOM 683 N N . LEU A 1 83 ? 10.192 -0.906 -20.949 1.00 95.25 83 LEU A N 1
ATOM 684 C CA . LEU A 1 83 ? 11.488 -0.998 -20.275 1.00 95.25 83 LEU A CA 1
ATOM 685 C C . LEU A 1 83 ? 12.513 -1.778 -21.113 1.00 95.25 83 LEU A C 1
ATOM 687 O O . LEU A 1 83 ? 13.683 -1.399 -21.156 1.00 95.25 83 LEU A O 1
ATOM 691 N N . ALA A 1 84 ? 12.084 -2.856 -21.771 1.00 94.06 84 ALA A N 1
ATOM 692 C CA . ALA A 1 84 ? 12.925 -3.651 -22.658 1.00 94.06 84 ALA A CA 1
ATOM 693 C C . ALA A 1 84 ? 13.345 -2.845 -23.895 1.00 94.06 84 ALA A C 1
ATOM 695 O O . ALA A 1 84 ? 14.531 -2.801 -24.214 1.00 94.06 84 ALA A O 1
ATOM 696 N N . ASP A 1 85 ? 12.398 -2.168 -24.546 1.00 95.00 85 ASP A N 1
ATOM 697 C CA . ASP A 1 85 ? 12.661 -1.296 -25.695 1.00 95.00 85 ASP A CA 1
ATOM 698 C C . ASP A 1 85 ? 13.591 -0.133 -25.322 1.00 95.00 85 ASP A C 1
ATOM 700 O O . ASP A 1 85 ? 14.604 0.108 -25.982 1.00 95.00 85 ASP A O 1
ATOM 704 N N . TYR A 1 86 ? 13.326 0.522 -24.187 1.00 93.81 86 TYR A N 1
ATOM 705 C CA . TYR A 1 86 ? 14.190 1.570 -23.651 1.00 93.81 86 TYR A CA 1
ATOM 706 C C . TYR A 1 86 ? 15.612 1.057 -23.395 1.00 93.81 86 TYR A C 1
ATOM 708 O O . TYR A 1 86 ? 16.571 1.631 -23.896 1.00 93.81 86 TYR A O 1
ATOM 716 N N . SER A 1 87 ? 15.768 -0.059 -22.677 1.00 93.06 87 SER A N 1
ATOM 717 C CA . SER A 1 87 ? 17.085 -0.647 -22.397 1.00 93.06 87 SER A CA 1
ATOM 718 C C . SER A 1 87 ? 17.842 -1.027 -23.678 1.00 93.06 87 SER A C 1
ATOM 720 O O . SER A 1 87 ? 19.044 -0.779 -23.789 1.00 93.06 87 SER A O 1
ATOM 722 N N . MET A 1 88 ? 17.155 -1.592 -24.674 1.00 90.88 88 MET A N 1
ATOM 723 C CA . MET A 1 88 ? 17.788 -2.028 -25.921 1.00 90.88 88 MET A CA 1
ATOM 724 C C . MET A 1 88 ? 18.174 -0.867 -26.842 1.00 90.88 88 MET A C 1
ATOM 726 O O . MET A 1 88 ? 19.237 -0.933 -27.468 1.00 90.88 88 MET A O 1
ATOM 730 N N . SER A 1 89 ? 17.363 0.192 -26.892 1.00 92.31 89 SER A N 1
ATOM 731 C CA . SER A 1 89 ? 17.590 1.386 -27.722 1.00 92.31 89 SER A CA 1
ATOM 732 C C . SER A 1 89 ? 18.679 2.323 -27.186 1.00 92.31 89 SER A C 1
ATOM 734 O O . SER A 1 89 ? 19.165 3.181 -27.922 1.00 92.31 89 SER A O 1
ATOM 736 N N . MET A 1 90 ? 19.124 2.144 -25.937 1.00 90.06 90 MET A N 1
ATOM 737 C CA . MET A 1 90 ? 20.235 2.913 -25.375 1.00 90.06 90 MET A CA 1
ATOM 738 C C . MET A 1 90 ? 21.529 2.718 -26.175 1.00 90.06 90 MET A C 1
ATOM 740 O O . MET A 1 90 ? 21.949 1.595 -26.474 1.00 90.06 90 MET A O 1
ATOM 744 N N . TRP A 1 91 ? 22.220 3.825 -26.447 1.00 88.00 91 TRP A N 1
ATOM 745 C CA . TRP A 1 91 ? 23.572 3.815 -27.003 1.00 88.00 91 TRP A CA 1
ATOM 746 C C . TRP A 1 91 ? 24.601 3.599 -25.883 1.00 88.00 91 TRP A C 1
ATOM 748 O O . TRP A 1 91 ? 25.296 4.515 -25.453 1.00 88.00 91 TRP A O 1
ATOM 758 N N . ALA A 1 92 ? 24.615 2.383 -25.340 1.00 91.56 92 ALA A N 1
ATOM 759 C CA . ALA A 1 92 ? 25.481 1.955 -24.245 1.00 91.56 92 ALA A CA 1
ATOM 760 C C . ALA A 1 92 ? 25.909 0.492 -24.436 1.00 91.56 92 ALA A C 1
ATOM 762 O O . ALA A 1 92 ? 25.305 -0.236 -25.225 1.00 91.56 92 ALA A O 1
ATOM 763 N N . ASP A 1 93 ? 26.914 0.040 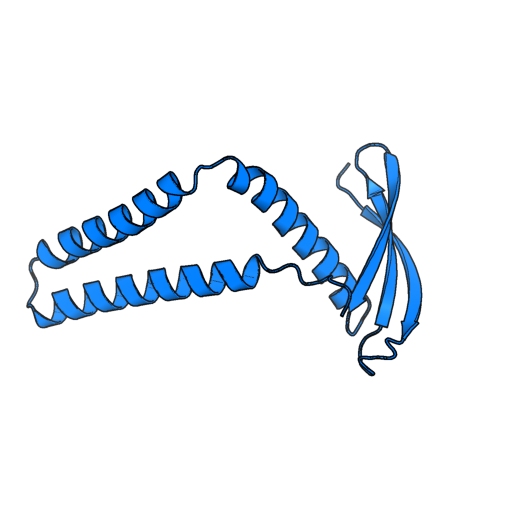-23.687 1.00 93.62 93 ASP A N 1
ATOM 764 C CA . ASP A 1 93 ? 27.354 -1.356 -23.723 1.00 93.62 93 ASP A CA 1
ATOM 765 C C . ASP A 1 93 ? 26.306 -2.315 -23.142 1.00 93.62 93 ASP A C 1
ATOM 767 O O . ASP A 1 93 ? 25.516 -1.961 -22.261 1.00 93.62 93 ASP A O 1
ATOM 771 N N . ASN A 1 94 ? 26.355 -3.579 -23.571 1.00 91.12 94 ASN A N 1
ATOM 772 C CA . ASN A 1 94 ? 25.418 -4.628 -23.142 1.00 91.12 94 ASN A CA 1
ATOM 773 C C . ASN A 1 94 ? 25.360 -4.815 -21.616 1.00 91.12 94 ASN A C 1
ATOM 775 O O . ASN A 1 94 ? 24.300 -5.139 -21.073 1.00 91.12 94 ASN A O 1
ATOM 779 N N . ASN A 1 95 ? 26.467 -4.5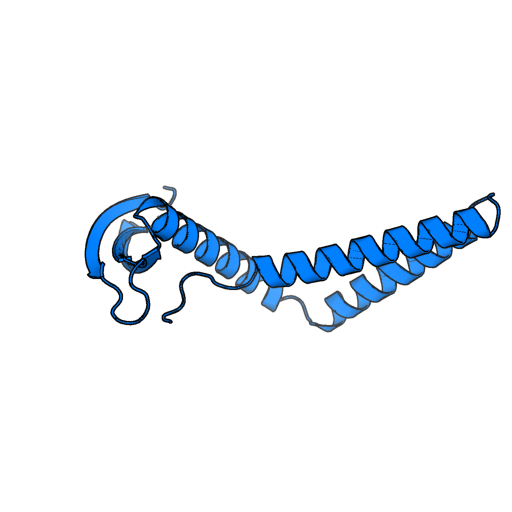64 -20.912 1.00 93.50 95 ASN A N 1
ATOM 780 C CA . ASN A 1 95 ? 26.505 -4.602 -19.450 1.00 93.50 95 ASN A CA 1
ATOM 781 C C . ASN A 1 95 ? 25.593 -3.532 -18.834 1.00 93.50 95 ASN A C 1
ATOM 783 O O . ASN A 1 95 ? 24.803 -3.829 -17.940 1.00 93.50 95 ASN A O 1
ATOM 787 N N . ILE A 1 96 ? 25.649 -2.301 -19.349 1.00 93.00 96 ILE A N 1
ATOM 788 C CA . ILE A 1 96 ? 24.831 -1.185 -18.863 1.00 93.00 96 ILE A CA 1
ATOM 789 C C . ILE A 1 96 ? 23.358 -1.431 -19.202 1.00 93.00 96 ILE A C 1
ATOM 791 O O . ILE A 1 96 ? 22.506 -1.288 -18.326 1.00 93.00 96 ILE A O 1
ATOM 795 N N . LYS A 1 97 ? 23.057 -1.886 -20.427 1.00 93.19 97 LYS A N 1
ATOM 796 C CA . LYS A 1 97 ? 21.686 -2.246 -20.838 1.00 93.19 97 LYS A CA 1
ATOM 797 C C . LYS A 1 97 ? 21.058 -3.257 -19.878 1.00 93.19 97 LYS A C 1
ATOM 799 O O . LYS A 1 97 ? 19.949 -3.047 -19.383 1.00 93.19 97 LYS A O 1
ATOM 804 N N . SER A 1 98 ? 21.810 -4.309 -19.552 1.00 91.81 98 SER A N 1
ATOM 805 C CA . SER A 1 98 ? 21.372 -5.371 -18.642 1.00 91.81 98 SER A CA 1
ATOM 806 C C . SER A 1 98 ? 21.095 -4.847 -17.231 1.00 91.81 98 SER A C 1
ATOM 808 O O . SER A 1 98 ? 20.073 -5.190 -16.640 1.00 91.81 98 SER A O 1
ATOM 810 N N . ILE A 1 99 ? 21.954 -3.969 -16.700 1.00 95.50 99 ILE A N 1
ATOM 811 C CA . ILE A 1 99 ? 21.760 -3.351 -15.377 1.00 95.50 99 ILE A CA 1
ATOM 812 C C . ILE A 1 99 ? 20.509 -2.465 -15.360 1.00 95.50 99 ILE A C 1
ATOM 814 O O . ILE A 1 99 ? 19.718 -2.532 -14.416 1.00 95.50 99 ILE A O 1
ATOM 818 N N . VAL A 1 100 ? 20.291 -1.655 -16.399 1.00 94.56 100 VAL A N 1
ATOM 819 C CA . VAL A 1 100 ? 19.104 -0.787 -16.503 1.00 94.56 100 VAL A CA 1
ATOM 820 C C . VAL A 1 100 ? 17.827 -1.625 -16.546 1.00 94.56 100 VAL A C 1
ATOM 822 O O . VAL A 1 100 ? 16.879 -1.348 -15.813 1.00 94.56 100 VAL A O 1
ATOM 825 N N . PHE A 1 101 ? 17.819 -2.701 -17.332 1.00 94.75 101 PHE A N 1
ATOM 826 C CA . PHE A 1 101 ? 16.671 -3.599 -17.398 1.00 94.75 101 PHE A CA 1
ATOM 827 C C . PHE A 1 101 ? 16.404 -4.298 -16.055 1.00 94.75 101 PHE A C 1
ATOM 829 O O . PHE A 1 101 ? 15.284 -4.260 -15.545 1.00 94.75 101 PHE A O 1
ATOM 836 N N . LEU A 1 102 ? 17.434 -4.885 -15.434 1.00 95.69 102 LEU A N 1
ATOM 837 C CA . LEU A 1 102 ? 17.306 -5.588 -14.152 1.00 95.69 102 LEU A CA 1
ATOM 838 C C . LEU A 1 102 ? 16.887 -4.659 -13.009 1.00 95.69 102 LEU A C 1
ATOM 840 O O . LEU A 1 102 ? 16.066 -5.043 -12.173 1.00 95.69 102 LEU A O 1
ATOM 844 N N . SER A 1 103 ? 17.419 -3.438 -12.967 1.00 94.88 103 SER A N 1
ATOM 845 C CA . SER A 1 103 ? 17.043 -2.449 -11.953 1.00 94.88 103 SER A CA 1
ATOM 846 C C . SER A 1 103 ? 15.591 -2.000 -12.116 1.00 94.88 103 SER A C 1
ATOM 848 O O . SER A 1 103 ? 14.856 -1.995 -11.129 1.00 94.88 103 SER A O 1
ATOM 850 N N . GLY A 1 104 ? 15.136 -1.728 -13.344 1.00 94.50 104 GLY A N 1
ATOM 851 C CA . GLY A 1 104 ? 13.731 -1.414 -13.619 1.00 94.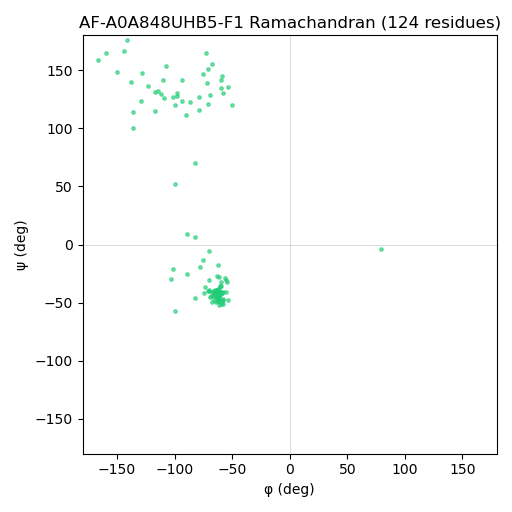50 104 GLY A CA 1
ATOM 852 C C . GLY A 1 104 ? 12.788 -2.569 -13.265 1.00 94.50 104 GLY A C 1
ATOM 853 O O . GLY A 1 104 ? 11.753 -2.358 -12.631 1.00 94.50 104 GLY A O 1
ATOM 854 N N . LEU A 1 105 ? 13.178 -3.808 -13.576 1.00 94.56 105 LEU A N 1
ATOM 855 C CA . LEU A 1 105 ? 12.388 -4.999 -13.256 1.00 94.56 105 LEU A CA 1
ATOM 856 C C . LEU A 1 105 ? 12.309 -5.250 -11.741 1.00 94.56 105 LEU A C 1
ATOM 858 O O . LEU A 1 105 ? 11.244 -5.565 -11.201 1.00 94.56 105 LEU A O 1
ATOM 862 N N . THR A 1 106 ? 13.420 -5.052 -11.034 1.00 95.06 106 THR A N 1
ATOM 863 C CA . THR A 1 106 ? 13.470 -5.139 -9.568 1.00 95.06 106 THR A CA 1
ATOM 864 C C . THR A 1 106 ? 12.616 -4.046 -8.935 1.00 95.06 106 THR A C 1
ATOM 866 O O . THR A 1 106 ? 11.864 -4.316 -7.999 1.00 95.06 106 THR A O 1
ATOM 869 N N . PHE A 1 107 ? 12.675 -2.827 -9.474 1.00 94.06 107 PHE A N 1
ATOM 870 C CA . PHE A 1 107 ? 11.892 -1.695 -8.995 1.00 94.06 107 PHE A CA 1
ATOM 871 C C . PHE A 1 107 ? 10.388 -1.950 -9.118 1.00 94.06 107 PHE A C 1
ATOM 873 O O . PHE A 1 107 ? 9.675 -1.844 -8.118 1.00 94.06 107 PHE A O 1
ATOM 880 N N . ILE A 1 108 ? 9.895 -2.347 -10.298 1.00 92.56 108 ILE A N 1
ATOM 881 C CA . ILE A 1 108 ? 8.457 -2.598 -10.481 1.00 92.56 108 ILE A CA 1
ATOM 882 C C . ILE A 1 108 ? 7.983 -3.776 -9.628 1.00 92.56 108 ILE A C 1
ATOM 884 O O . ILE A 1 108 ? 6.930 -3.699 -8.996 1.00 92.56 108 ILE A O 1
ATOM 888 N N . THR A 1 109 ? 8.787 -4.836 -9.517 1.00 90.94 109 THR A N 1
ATOM 889 C CA . THR A 1 109 ? 8.467 -5.988 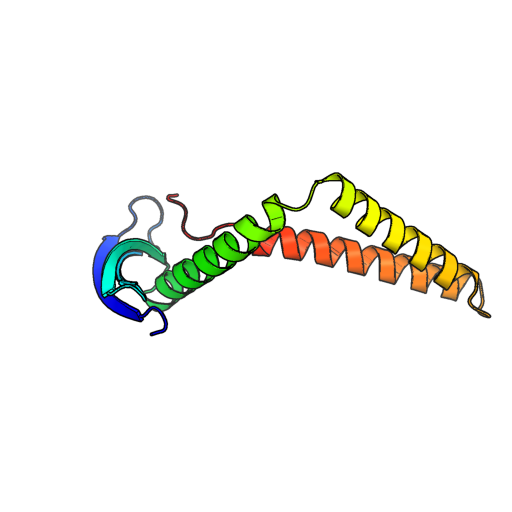-8.665 1.00 90.94 109 THR A CA 1
ATOM 890 C C . THR A 1 109 ? 8.391 -5.571 -7.196 1.00 90.94 109 THR A C 1
ATOM 892 O O . THR A 1 109 ? 7.397 -5.851 -6.524 1.00 90.94 109 THR A O 1
ATOM 895 N N . GLY A 1 110 ? 9.376 -4.818 -6.703 1.00 94.00 110 GLY A N 1
ATOM 896 C CA . GLY A 1 110 ? 9.368 -4.270 -5.346 1.00 94.00 110 GLY A CA 1
ATOM 897 C C . GLY A 1 110 ? 8.159 -3.370 -5.083 1.00 94.00 110 GLY A C 1
ATOM 898 O O . GLY A 1 110 ? 7.504 -3.502 -4.048 1.00 94.00 110 GLY A O 1
ATOM 899 N N . LEU A 1 111 ? 7.800 -2.522 -6.049 1.00 92.44 111 LEU A N 1
ATOM 900 C CA . LEU A 1 111 ? 6.639 -1.637 -5.962 1.00 92.44 111 LEU A CA 1
ATOM 901 C C . LEU A 1 111 ? 5.330 -2.430 -5.881 1.00 92.44 111 LEU A C 1
ATOM 903 O O . LEU A 1 111 ? 4.487 -2.115 -5.041 1.00 92.44 111 LEU A O 1
ATOM 907 N N . THR A 1 112 ? 5.167 -3.492 -6.677 1.00 89.19 112 THR A N 1
ATOM 908 C CA . THR A 1 112 ? 3.971 -4.354 -6.601 1.00 89.19 112 THR A CA 1
ATOM 909 C C . THR A 1 112 ? 3.849 -5.077 -5.257 1.00 89.19 112 THR A C 1
ATOM 911 O O . THR A 1 112 ? 2.761 -5.111 -4.675 1.00 89.19 112 THR A O 1
ATOM 914 N N . LEU A 1 113 ? 4.951 -5.601 -4.707 1.00 91.75 113 LEU A N 1
ATOM 915 C CA . LEU A 1 113 ? 4.963 -6.255 -3.391 1.00 91.75 113 LEU A CA 1
ATOM 916 C C . LEU A 1 113 ? 4.656 -5.270 -2.259 1.00 91.75 113 LEU A C 1
ATOM 918 O O . LEU A 1 113 ? 3.869 -5.574 -1.352 1.00 91.75 113 LEU A O 1
ATOM 922 N N . TRP A 1 114 ? 5.246 -4.076 -2.323 1.00 92.69 114 TRP A N 1
ATOM 923 C CA . TRP A 1 114 ? 4.976 -3.003 -1.376 1.00 92.69 114 TRP A CA 1
ATOM 924 C C . TRP A 1 114 ? 3.510 -2.569 -1.436 1.00 92.69 114 TRP A C 1
ATOM 926 O O . TRP A 1 114 ? 2.843 -2.539 -0.400 1.00 92.69 114 TRP A O 1
ATOM 936 N N . ALA A 1 115 ? 2.976 -2.330 -2.637 1.00 89.19 115 ALA A N 1
ATOM 937 C CA . ALA A 1 115 ? 1.581 -1.950 -2.837 1.00 89.19 115 ALA A CA 1
ATOM 938 C C . ALA A 1 115 ? 0.634 -3.015 -2.270 1.00 89.19 115 ALA A C 1
ATOM 940 O O . ALA A 1 115 ? -0.247 -2.690 -1.474 1.00 89.19 115 ALA A O 1
ATOM 941 N N . LYS A 1 116 ? 0.863 -4.299 -2.581 1.00 88.38 116 LYS A N 1
ATOM 942 C CA . LYS A 1 116 ? 0.087 -5.422 -2.023 1.00 88.38 116 LYS A CA 1
ATOM 943 C C . LYS A 1 116 ? 0.092 -5.419 -0.493 1.00 88.38 116 LYS A C 1
ATOM 945 O O . LYS A 1 116 ? -0.935 -5.672 0.134 1.00 88.38 116 LYS A O 1
ATOM 950 N N . THR A 1 117 ? 1.240 -5.127 0.113 1.00 88.81 117 THR A N 1
ATOM 951 C CA . THR A 1 117 ? 1.382 -5.071 1.573 1.00 88.81 117 THR A CA 1
ATOM 952 C C . THR A 1 117 ? 0.659 -3.865 2.168 1.00 88.81 117 THR A C 1
ATOM 954 O O . THR A 1 117 ? 0.025 -3.992 3.215 1.00 88.81 117 THR A O 1
ATOM 957 N N . TRP A 1 118 ? 0.715 -2.711 1.502 1.00 89.94 118 TRP A N 1
ATOM 958 C CA . TRP A 1 118 ? 0.068 -1.477 1.943 1.00 89.94 118 TRP A CA 1
ATOM 959 C C . TRP A 1 118 ? -1.462 -1.547 1.840 1.00 89.94 118 TRP A C 1
ATOM 961 O O . TRP A 1 118 ? -2.154 -1.123 2.763 1.00 89.94 118 TRP A O 1
ATOM 971 N N . PHE A 1 119 ? -2.001 -2.153 0.777 1.00 88.19 119 PHE A N 1
ATOM 972 C CA . PHE A 1 119 ? -3.445 -2.365 0.601 1.00 88.19 119 PHE A CA 1
ATOM 973 C C . PHE A 1 119 ? -4.047 -3.402 1.556 1.00 88.19 119 PHE A C 1
ATOM 975 O O . PHE A 1 119 ? -5.262 -3.584 1.592 1.00 88.19 119 PHE A O 1
ATOM 982 N N . ARG A 1 120 ? -3.235 -4.096 2.356 1.00 86.75 120 ARG A N 1
ATOM 983 C CA . ARG A 1 120 ? -3.752 -5.028 3.354 1.00 86.75 120 ARG A CA 1
ATOM 984 C C . 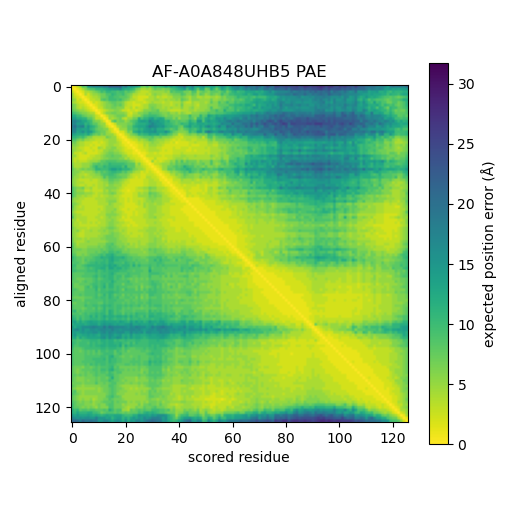ARG A 1 120 ? -4.411 -4.257 4.498 1.00 86.75 120 ARG A C 1
ATOM 986 O O . ARG A 1 120 ? -3.741 -3.498 5.196 1.00 86.75 120 ARG A O 1
ATOM 993 N N . LEU A 1 121 ? -5.698 -4.521 4.724 1.00 84.94 121 LEU A N 1
ATOM 994 C CA . LEU A 1 121 ? -6.430 -4.013 5.886 1.00 84.94 121 LEU A CA 1
ATOM 995 C C . LEU A 1 121 ? -5.746 -4.459 7.184 1.00 84.94 121 LEU A C 1
ATOM 997 O O . LEU A 1 121 ? -5.410 -5.638 7.350 1.00 84.94 121 LEU A O 1
ATOM 1001 N N . ARG A 1 122 ? -5.520 -3.504 8.084 1.00 81.94 122 ARG A N 1
ATOM 1002 C CA . ARG A 1 122 ? -4.749 -3.672 9.324 1.00 81.94 122 ARG A CA 1
ATOM 1003 C C . ARG A 1 122 ? -5.650 -3.837 10.544 1.00 81.94 122 ARG A C 1
ATOM 1005 O O . ARG A 1 122 ? -5.193 -4.392 11.539 1.00 81.94 122 ARG A O 1
ATOM 1012 N N . ASN A 1 123 ? -6.903 -3.395 10.465 1.00 74.19 123 ASN A N 1
ATOM 1013 C CA . ASN A 1 123 ? -7.895 -3.451 11.532 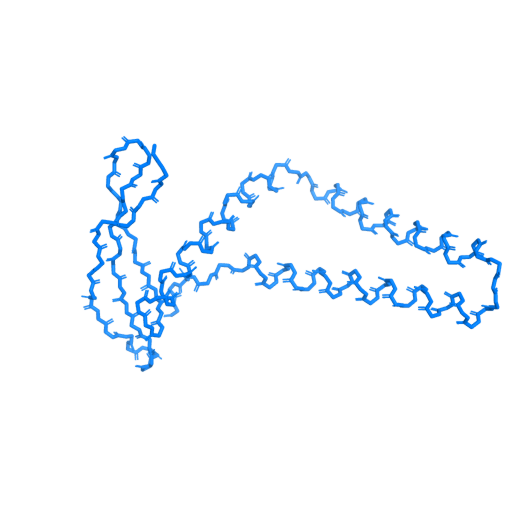1.00 74.19 123 ASN A CA 1
ATOM 1014 C C . ASN A 1 123 ? -8.863 -4.635 11.351 1.00 74.19 123 ASN A C 1
ATOM 1016 O O . ASN A 1 123 ? -10.081 -4.465 11.344 1.00 74.19 123 ASN A O 1
ATOM 1020 N N . LYS A 1 124 ? -8.326 -5.845 11.166 1.00 67.81 124 LYS A N 1
ATOM 1021 C CA . LYS A 1 124 ? -9.124 -7.079 11.217 1.00 67.81 124 LYS A CA 1
ATOM 1022 C C . LYS A 1 124 ? -9.067 -7.663 12.624 1.00 67.81 124 LYS A C 1
ATOM 1024 O O . LYS A 1 124 ? -8.002 -7.630 13.240 1.00 67.81 124 LYS A O 1
ATOM 1029 N N . ASP A 1 125 ? -10.197 -8.198 13.093 1.00 55.38 125 ASP A N 1
ATOM 1030 C CA . ASP A 1 125 ? -10.231 -9.083 14.260 1.00 55.38 125 ASP A CA 1
ATOM 1031 C C . ASP A 1 125 ? -9.179 -10.182 14.054 1.00 55.38 125 ASP A C 1
ATOM 1033 O O . ASP A 1 125 ? -9.204 -10.878 13.034 1.00 55.38 125 ASP A O 1
ATOM 1037 N N . LYS A 1 126 ? -8.213 -10.265 14.970 1.00 51.34 126 LYS A N 1
ATOM 1038 C CA . LYS A 1 126 ? -7.270 -11.379 15.046 1.00 51.34 126 LYS A CA 1
ATOM 1039 C C . LYS A 1 126 ? -7.677 -12.313 16.169 1.00 51.34 126 LYS A C 1
ATOM 1041 O O . LYS A 1 126 ? -8.047 -11.789 17.244 1.00 51.34 126 LYS A O 1
#

Nearest PDB structures (foldseek):
  3hpz-assembly1_A  TM=6.794E-01  e=2.592E-01  Mycobacterium tuberculosis H37Rv
  8wwc-assembly2_D  TM=5.024E-01  e=5.502E-02  synthetic construct
  3hq1-assembly1_A  TM=5.734E-01  e=3.759E-01  Mycobacterium tuberculosis H37Rv
  4fp1-assembly1_A  TM=4.249E-01  e=2.269E+00  Pseudomonas putida
  4hnc-assembly1_A  TM=4.084E-01  e=2.004E+00  Pseudomonas putida

Secondary structure (DSSP, 8-state):
---EEEEEEEEEE-SS-TT-EEEEEEEE-TTS-EEEEEEEESSHHHHHHHHHHHHHHHHHHHHHTTS-HHHHHHHHHHHHHHHHHHHHHSSS-HHHHHHHHHHHHHHHHHHHHHHHHHTS-S----